Protein AF-A0A438DQT0-F1 (afdb_monomer)

Structure (mmCIF, N/CA/C/O backbone):
data_AF-A0A438DQT0-F1
#
_entry.id   AF-A0A438DQT0-F1
#
loop_
_atom_site.group_PDB
_atom_site.id
_atom_site.type_symbol
_atom_site.label_atom_id
_atom_site.label_alt_id
_atom_site.label_comp_id
_atom_site.label_asym_id
_atom_site.label_entity_id
_atom_site.label_seq_id
_atom_site.pdbx_PDB_ins_code
_atom_site.Cartn_x
_atom_site.Cartn_y
_atom_site.Cartn_z
_atom_site.occupancy
_atom_site.B_iso_or_equiv
_atom_site.auth_seq_id
_atom_site.auth_comp_id
_atom_site.auth_asym_id
_atom_site.auth_atom_id
_atom_site.pdbx_PDB_model_num
ATOM 1 N N . MET A 1 1 ? 10.610 -13.049 2.517 1.00 53.31 1 MET A N 1
ATOM 2 C CA . MET A 1 1 ? 9.800 -12.763 1.318 1.00 53.31 1 MET A CA 1
ATOM 3 C C . MET A 1 1 ? 10.410 -13.519 0.143 1.00 53.31 1 MET A C 1
ATOM 5 O O . MET A 1 1 ? 11.353 -13.028 -0.446 1.00 53.31 1 MET A O 1
ATOM 9 N N . GLU A 1 2 ? 9.960 -14.746 -0.145 1.00 58.09 2 GLU A N 1
ATOM 10 C CA . GLU A 1 2 ? 10.601 -15.596 -1.178 1.00 58.09 2 GLU A CA 1
ATOM 11 C C . GLU A 1 2 ? 9.616 -16.263 -2.155 1.00 58.09 2 GLU A C 1
ATOM 13 O O . GLU A 1 2 ? 9.996 -17.127 -2.935 1.00 58.09 2 GLU A O 1
ATOM 18 N N . ALA A 1 3 ? 8.347 -15.848 -2.182 1.00 57.12 3 ALA A N 1
ATOM 19 C CA . ALA A 1 3 ? 7.365 -16.434 -3.103 1.00 57.12 3 ALA A CA 1
ATOM 20 C C . ALA A 1 3 ? 7.338 -15.776 -4.501 1.00 57.12 3 ALA A C 1
ATOM 22 O O . ALA A 1 3 ? 6.662 -16.277 -5.393 1.00 57.12 3 ALA A O 1
ATOM 23 N N . ILE A 1 4 ? 8.052 -14.661 -4.704 1.00 56.78 4 ILE A N 1
ATOM 24 C CA . ILE A 1 4 ? 7.902 -13.807 -5.901 1.00 56.78 4 ILE A CA 1
ATOM 25 C C . ILE A 1 4 ? 9.009 -14.049 -6.947 1.00 56.78 4 ILE A C 1
ATOM 27 O O . ILE A 1 4 ? 8.833 -13.732 -8.118 1.00 56.78 4 ILE A O 1
ATOM 31 N N . ASN A 1 5 ? 10.119 -14.696 -6.578 1.00 56.25 5 ASN A N 1
ATOM 32 C CA . ASN A 1 5 ? 11.332 -14.756 -7.411 1.00 56.25 5 ASN A CA 1
ATOM 33 C C . ASN A 1 5 ? 11.537 -16.065 -8.202 1.00 56.25 5 ASN A C 1
ATOM 35 O O . ASN A 1 5 ? 12.664 -16.413 -8.539 1.00 56.25 5 ASN A O 1
ATOM 39 N N . ALA A 1 6 ? 10.476 -16.806 -8.537 1.00 60.00 6 ALA A N 1
ATOM 40 C CA . ALA A 1 6 ? 10.616 -18.108 -9.205 1.00 60.00 6 ALA A CA 1
ATOM 41 C C . ALA A 1 6 ? 10.740 -18.066 -10.749 1.00 60.00 6 ALA A C 1
ATOM 43 O O . ALA A 1 6 ? 10.801 -19.133 -11.360 1.00 60.00 6 ALA A O 1
ATOM 44 N N . CYS A 1 7 ? 10.779 -16.895 -11.409 1.00 54.94 7 CYS A N 1
ATOM 45 C CA . CYS A 1 7 ? 10.833 -16.830 -12.880 1.00 54.94 7 CYS A CA 1
ATOM 46 C C . CYS A 1 7 ? 11.930 -15.884 -13.416 1.00 54.94 7 CYS A C 1
ATOM 48 O O . CYS A 1 7 ? 11.895 -14.692 -13.116 1.00 54.94 7 CYS A O 1
ATOM 50 N N . PRO A 1 8 ? 12.880 -16.371 -14.243 1.00 64.06 8 PRO A N 1
ATOM 51 C CA . PRO A 1 8 ? 14.067 -15.597 -14.603 1.00 64.06 8 PRO A CA 1
ATOM 52 C C . PRO A 1 8 ? 13.885 -14.531 -15.704 1.00 64.06 8 PRO A C 1
ATOM 54 O O . PRO A 1 8 ? 14.781 -13.707 -15.836 1.00 64.06 8 PRO A O 1
ATOM 57 N N . HIS A 1 9 ? 12.788 -14.478 -16.485 1.00 60.06 9 HIS A N 1
ATOM 58 C CA . HIS A 1 9 ? 12.710 -13.549 -17.642 1.00 60.06 9 HIS A CA 1
ATOM 59 C C . HIS A 1 9 ? 11.324 -12.978 -18.022 1.00 60.06 9 HIS A C 1
ATOM 61 O O . HIS A 1 9 ? 11.105 -12.597 -19.172 1.00 60.06 9 HIS A O 1
ATOM 67 N N . HIS A 1 10 ? 10.392 -12.829 -17.080 1.00 57.12 10 HIS A N 1
ATOM 68 C CA . HIS A 1 10 ? 9.260 -11.911 -17.274 1.00 57.12 10 HIS A CA 1
ATOM 69 C C . HIS A 1 10 ? 8.772 -11.436 -15.908 1.00 57.12 10 HIS A C 1
ATOM 71 O O . HIS A 1 10 ? 7.917 -12.064 -15.289 1.00 57.12 10 HIS A O 1
ATOM 77 N N . GLY A 1 11 ? 9.409 -10.387 -15.384 1.00 58.16 11 GLY A N 1
ATOM 78 C CA . GLY A 1 11 ? 8.959 -9.768 -14.145 1.00 58.16 11 GLY A CA 1
ATOM 79 C C . GLY A 1 11 ? 7.520 -9.310 -14.337 1.00 58.16 11 GLY A C 1
ATOM 80 O O . GLY A 1 11 ? 7.233 -8.576 -15.282 1.00 58.16 11 GLY A O 1
A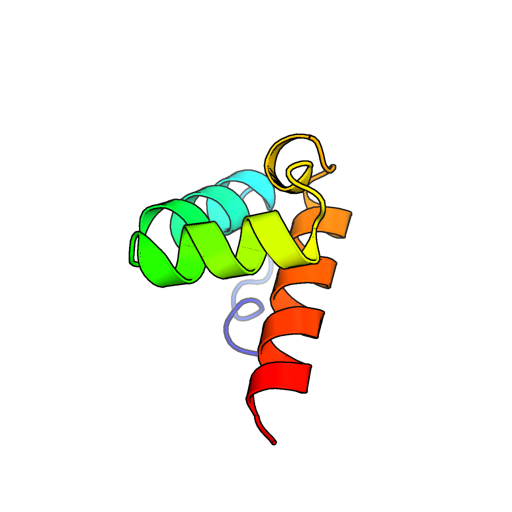TOM 81 N N . PHE A 1 12 ? 6.610 -9.773 -13.481 1.00 62.59 12 PHE A N 1
ATOM 82 C CA . PHE A 1 12 ? 5.333 -9.087 -13.348 1.00 62.59 12 PHE A CA 1
ATOM 83 C C . PHE A 1 12 ? 5.641 -7.635 -13.011 1.00 62.59 12 PHE A C 1
ATOM 85 O O . PHE A 1 12 ? 6.536 -7.372 -12.204 1.00 62.59 12 PHE A O 1
ATOM 92 N N . ASP A 1 13 ? 4.928 -6.711 -13.650 1.00 84.88 13 ASP A N 1
ATOM 93 C CA . ASP A 1 13 ? 5.020 -5.308 -13.286 1.00 84.88 13 ASP A CA 1
ATOM 94 C C . ASP A 1 13 ? 4.820 -5.202 -11.763 1.00 84.88 13 ASP A C 1
ATOM 96 O O . ASP A 1 13 ? 3.840 -5.721 -11.221 1.00 84.88 13 ASP A O 1
ATOM 100 N N . THR A 1 14 ? 5.791 -4.629 -11.049 1.00 84.19 14 THR A N 1
ATOM 101 C CA . THR A 1 14 ? 5.754 -4.560 -9.581 1.00 84.19 14 THR A CA 1
ATOM 102 C C . THR A 1 14 ? 4.464 -3.895 -9.103 1.00 84.19 14 THR A C 1
ATOM 104 O O . THR A 1 14 ? 3.898 -4.299 -8.089 1.00 84.19 14 THR A O 1
ATOM 107 N N . TRP A 1 15 ? 3.932 -2.944 -9.875 1.00 87.12 15 TRP A N 1
ATOM 108 C CA . TRP A 1 15 ? 2.656 -2.305 -9.588 1.00 87.12 15 TRP A CA 1
ATOM 109 C C . TRP A 1 15 ? 1.473 -3.258 -9.737 1.00 87.12 15 TRP A C 1
ATOM 111 O O . TRP A 1 15 ? 0.536 -3.196 -8.943 1.00 87.12 15 TRP A O 1
ATOM 121 N N . LEU A 1 16 ? 1.512 -4.172 -10.711 1.00 91.00 16 LEU A N 1
ATOM 122 C CA . LEU A 1 16 ? 0.500 -5.221 -10.852 1.00 91.00 16 LEU A CA 1
ATOM 123 C C . LEU A 1 16 ? 0.469 -6.126 -9.614 1.00 91.00 16 LEU A C 1
ATOM 125 O O . LEU A 1 16 ? -0.613 -6.454 -9.131 1.00 91.00 16 LEU A O 1
ATOM 129 N N . LEU A 1 17 ? 1.632 -6.496 -9.072 1.00 90.31 17 LEU A N 1
ATOM 130 C CA . LEU A 1 17 ? 1.708 -7.287 -7.840 1.00 90.31 17 LEU A CA 1
ATOM 131 C C . LEU A 1 17 ? 1.197 -6.505 -6.626 1.00 90.31 17 LEU A C 1
ATOM 133 O O . LEU A 1 17 ? 0.370 -7.026 -5.879 1.00 90.31 17 LEU A O 1
ATOM 137 N N . VAL A 1 18 ? 1.639 -5.256 -6.452 1.00 91.44 18 VAL A N 1
ATOM 138 C CA . VAL A 1 18 ? 1.170 -4.364 -5.378 1.00 91.44 18 VAL A CA 1
ATOM 139 C C . VAL A 1 18 ? -0.350 -4.203 -5.434 1.00 91.44 18 VAL A C 1
ATOM 141 O O . VAL A 1 18 ? -1.022 -4.383 -4.420 1.00 91.44 18 VAL A O 1
ATOM 144 N N . SER A 1 19 ? -0.900 -3.949 -6.624 1.00 91.94 19 SER A N 1
ATOM 145 C CA . SER A 1 19 ? -2.343 -3.799 -6.838 1.00 91.94 19 SER A CA 1
ATOM 146 C C . SER A 1 19 ? -3.091 -5.091 -6.526 1.00 91.94 19 SER A C 1
ATOM 148 O O . SER A 1 19 ? -4.098 -5.063 -5.828 1.00 91.94 19 SER A O 1
ATOM 150 N N . TYR A 1 20 ? -2.575 -6.240 -6.974 1.00 92.69 20 TYR A N 1
ATOM 151 C CA . TYR A 1 20 ? -3.183 -7.541 -6.703 1.00 92.69 20 TYR A CA 1
ATOM 152 C C . TYR A 1 20 ? -3.234 -7.856 -5.204 1.00 92.69 20 TYR A C 1
ATOM 154 O O . TYR A 1 20 ? -4.264 -8.304 -4.698 1.00 92.69 20 TYR A O 1
ATOM 162 N N . PHE A 1 21 ? -2.145 -7.593 -4.475 1.00 91.31 21 PHE A N 1
ATOM 163 C CA . PHE A 1 21 ? -2.132 -7.745 -3.023 1.00 91.31 21 PHE A CA 1
ATOM 164 C C . PHE A 1 21 ? -3.108 -6.790 -2.355 1.00 91.31 21 PHE A C 1
ATOM 166 O O . PHE A 1 21 ? -3.913 -7.247 -1.548 1.00 91.31 21 PHE A O 1
ATOM 173 N N . TYR A 1 22 ? -3.065 -5.501 -2.704 1.00 94.06 22 TYR A N 1
ATOM 174 C CA . TYR A 1 22 ? -3.983 -4.511 -2.156 1.00 94.06 22 TYR A CA 1
ATOM 175 C C . TYR A 1 22 ? -5.428 -4.950 -2.387 1.00 94.06 22 TYR A C 1
ATOM 177 O O . TYR A 1 22 ? -6.176 -5.089 -1.430 1.00 94.06 22 TYR A O 1
ATOM 185 N N . ASP A 1 23 ? -5.826 -5.282 -3.612 1.00 94.69 23 ASP A N 1
ATOM 186 C CA . ASP A 1 23 ? -7.196 -5.690 -3.934 1.00 94.69 23 ASP A CA 1
ATOM 187 C C . ASP A 1 23 ? -7.636 -7.000 -3.284 1.00 94.69 23 ASP A C 1
ATOM 189 O O . ASP A 1 23 ? -8.804 -7.124 -2.910 1.00 94.69 23 ASP A O 1
ATOM 193 N N . GLY A 1 24 ? -6.709 -7.935 -3.076 1.00 95.00 24 GLY A N 1
ATOM 194 C CA . GLY A 1 24 ? -6.959 -9.176 -2.346 1.00 95.00 24 GLY A CA 1
ATOM 195 C C . GLY A 1 24 ? -7.118 -9.006 -0.830 1.00 95.00 24 GLY A C 1
ATOM 196 O O . GLY A 1 24 ? -7.549 -9.945 -0.157 1.00 95.00 24 GLY A O 1
ATOM 197 N N . MET A 1 25 ? -6.785 -7.843 -0.262 1.00 94.94 25 MET A N 1
ATOM 198 C CA . MET A 1 25 ? -6.911 -7.590 1.174 1.00 94.94 25 MET A CA 1
ATOM 199 C C . MET A 1 25 ? -8.359 -7.357 1.610 1.00 94.94 25 MET A C 1
ATOM 201 O O . MET A 1 25 ? -9.162 -6.720 0.923 1.00 94.94 25 MET A O 1
ATOM 205 N N . SER A 1 26 ? -8.676 -7.788 2.836 1.00 96.56 26 SER A N 1
ATOM 206 C CA . SER A 1 26 ? -9.915 -7.383 3.499 1.00 96.56 26 SER A CA 1
ATOM 207 C C . SER A 1 26 ? -9.952 -5.864 3.698 1.00 96.56 26 SER A C 1
ATOM 209 O O . SER A 1 26 ? -8.917 -5.212 3.850 1.00 96.56 26 SER A O 1
ATOM 211 N N . SER A 1 27 ? -11.156 -5.292 3.797 1.00 96.38 27 SER A N 1
ATOM 212 C CA . SER A 1 27 ? -11.318 -3.862 4.099 1.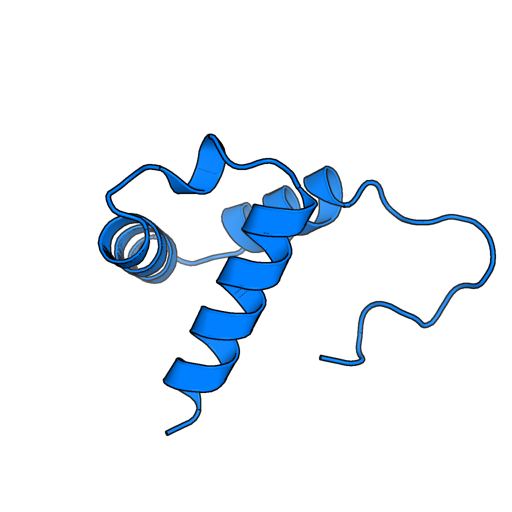00 96.38 27 SER A CA 1
ATOM 213 C C . SER A 1 27 ? -10.596 -3.445 5.385 1.00 96.38 27 SER A C 1
ATOM 215 O O . SER A 1 27 ? -10.075 -2.336 5.454 1.00 96.38 27 SER A O 1
ATOM 217 N N . SER A 1 28 ? -10.553 -4.319 6.394 1.00 95.56 28 SER A N 1
ATOM 218 C CA . SER A 1 28 ? -9.842 -4.059 7.648 1.00 95.56 28 SER A CA 1
ATOM 219 C C . SER A 1 28 ? -8.326 -4.001 7.457 1.00 95.56 28 SER A C 1
ATOM 221 O O . SER A 1 28 ? -7.675 -3.135 8.032 1.00 95.56 28 SER A O 1
ATOM 223 N N . MET A 1 29 ? -7.764 -4.877 6.621 1.00 94.12 29 MET A N 1
ATOM 224 C CA . MET A 1 29 ? -6.331 -4.884 6.332 1.00 94.12 29 MET A CA 1
ATOM 225 C C . MET A 1 29 ? -5.931 -3.673 5.486 1.00 94.12 29 MET A C 1
ATOM 227 O O . MET A 1 29 ? -4.933 -3.032 5.795 1.00 94.12 29 MET A O 1
ATOM 231 N N . LYS A 1 30 ? -6.753 -3.286 4.497 1.00 95.25 30 LYS A N 1
ATOM 232 C CA . LYS A 1 30 ? -6.563 -2.032 3.747 1.00 95.25 30 LYS A CA 1
ATOM 233 C C . LYS A 1 30 ? -6.556 -0.821 4.681 1.00 95.25 30 LYS A C 1
ATOM 235 O O . LYS A 1 30 ? -5.652 -0.003 4.611 1.00 95.25 30 LYS A O 1
ATOM 240 N N . GLN A 1 31 ? -7.519 -0.727 5.601 1.00 96.06 31 GLN A N 1
ATOM 241 C CA . GLN A 1 31 ? -7.563 0.370 6.575 1.00 96.06 31 GLN A CA 1
ATOM 242 C C . GLN A 1 31 ? -6.331 0.408 7.483 1.00 96.06 31 GLN A C 1
ATOM 244 O O . GLN A 1 31 ? -5.817 1.493 7.756 1.00 96.06 31 GLN A O 1
ATOM 249 N N . LEU A 1 32 ? -5.848 -0.750 7.942 1.00 94.62 32 LEU A N 1
ATOM 250 C CA . LEU A 1 32 ? -4.629 -0.828 8.746 1.00 94.62 32 LEU A CA 1
ATOM 251 C C . LEU A 1 32 ? -3.408 -0.364 7.944 1.00 94.62 32 LEU A C 1
ATOM 253 O O . LEU A 1 32 ? -2.654 0.480 8.424 1.00 94.62 32 LEU A O 1
ATOM 257 N N . LEU A 1 33 ? -3.259 -0.870 6.719 1.00 95.19 33 LEU A N 1
ATOM 258 C CA . LEU A 1 33 ? -2.182 -0.508 5.802 1.00 95.19 33 LEU A CA 1
ATOM 259 C C . LEU A 1 33 ? -2.149 1.005 5.552 1.00 95.19 33 LEU A C 1
ATOM 261 O O . LEU A 1 33 ? -1.111 1.636 5.740 1.00 95.19 33 LEU A O 1
ATOM 265 N N . GLU A 1 34 ? -3.295 1.596 5.206 1.00 95.94 34 GLU A N 1
ATOM 266 C CA . GLU A 1 34 ? -3.422 3.039 4.987 1.00 95.94 34 GLU A CA 1
ATOM 267 C C . GLU A 1 34 ? -3.134 3.824 6.268 1.00 95.94 34 GLU A C 1
ATOM 269 O O . GLU A 1 34 ? -2.409 4.810 6.231 1.00 95.94 34 GLU A O 1
ATOM 274 N N . THR A 1 35 ? -3.621 3.376 7.428 1.00 95.94 35 THR A N 1
ATOM 275 C CA . THR A 1 35 ? -3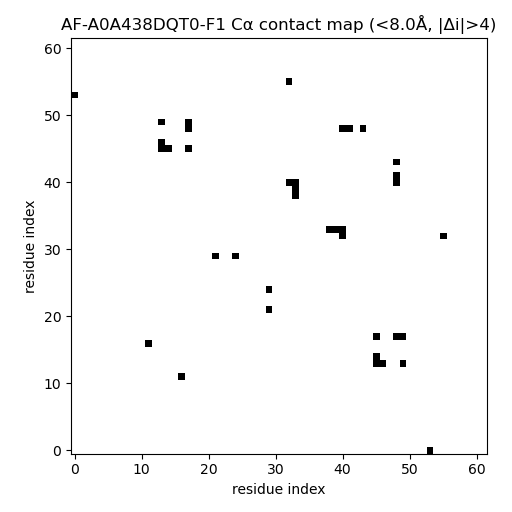.352 4.053 8.709 1.00 95.94 35 THR A CA 1
ATOM 276 C C . THR A 1 35 ? -1.857 4.086 9.021 1.00 95.94 35 THR A C 1
ATOM 278 O O . THR A 1 35 ? -1.331 5.130 9.400 1.00 95.94 35 THR A O 1
ATOM 281 N N . MET A 1 36 ? -1.154 2.967 8.827 1.00 94.44 36 MET A N 1
ATOM 282 C CA . MET A 1 36 ? 0.296 2.891 9.027 1.00 94.44 36 MET A CA 1
ATOM 283 C C . MET A 1 36 ? 1.065 3.738 8.008 1.00 94.44 36 MET A C 1
ATOM 285 O O . MET A 1 36 ? 2.137 4.252 8.318 1.00 94.44 36 MET A O 1
ATOM 289 N N . CYS A 1 37 ? 0.514 3.894 6.805 1.00 95.00 37 CYS A N 1
ATOM 290 C CA . CYS A 1 37 ? 1.098 4.683 5.729 1.00 95.00 37 CYS A CA 1
ATOM 291 C C . CYS A 1 37 ? 0.690 6.171 5.759 1.00 95.00 37 CYS A C 1
ATOM 293 O O . CYS A 1 37 ? 1.092 6.935 4.884 1.00 95.00 37 CYS A O 1
ATOM 295 N N . GLY A 1 38 ? -0.137 6.598 6.719 1.00 95.31 38 GLY A N 1
ATOM 296 C CA . GLY A 1 38 ? -0.683 7.959 6.750 1.00 95.31 38 GLY A CA 1
ATOM 297 C C . GLY A 1 38 ? -1.647 8.279 5.597 1.00 95.31 38 GLY A C 1
ATOM 298 O O . GLY A 1 38 ? -1.830 9.447 5.268 1.00 95.31 38 GLY A O 1
ATOM 299 N N . GLY A 1 39 ? -2.253 7.256 4.988 1.00 94.56 39 GLY A N 1
ATOM 300 C CA . GLY A 1 39 ? -3.186 7.350 3.861 1.00 94.56 39 GLY A CA 1
ATOM 301 C C . GLY A 1 39 ? -2.525 7.503 2.490 1.00 94.56 39 GLY A C 1
ATOM 302 O O . GLY A 1 39 ? -3.212 7.821 1.524 1.00 94.56 39 GLY A O 1
ATOM 303 N N . ASP A 1 40 ? -1.202 7.334 2.409 1.00 94.88 40 ASP A N 1
ATOM 304 C CA . ASP A 1 40 ? -0.414 7.614 1.204 1.00 94.88 40 ASP A CA 1
ATOM 305 C C . ASP A 1 40 ? 0.051 6.346 0.468 1.00 94.88 40 ASP A C 1
ATOM 307 O O . ASP A 1 40 ? 0.954 6.400 -0.364 1.00 94.88 40 ASP A O 1
ATOM 311 N N . PHE A 1 41 ? -0.520 5.174 0.772 1.00 94.50 41 PHE A N 1
ATOM 312 C CA . PHE A 1 41 ? 0.024 3.913 0.258 1.00 94.50 41 PHE A CA 1
ATOM 313 C C . PHE A 1 41 ? -0.018 3.851 -1.274 1.00 94.50 41 PHE A C 1
ATOM 315 O O . PHE A 1 41 ? 0.982 3.527 -1.912 1.00 94.50 41 PHE A O 1
ATOM 322 N N . MET A 1 42 ? -1.149 4.233 -1.870 1.00 90.94 42 MET A N 1
ATOM 323 C CA . MET A 1 42 ? -1.355 4.187 -3.323 1.00 90.94 42 MET A CA 1
ATOM 324 C C . MET A 1 42 ? -0.640 5.310 -4.094 1.00 90.94 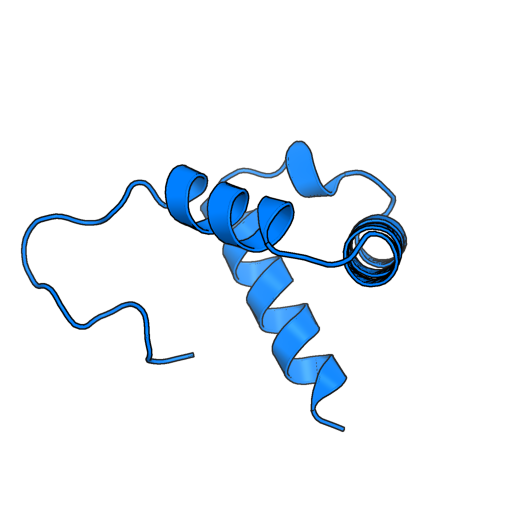42 MET A C 1
ATOM 326 O O . MET A 1 42 ? -0.627 5.279 -5.323 1.00 90.94 42 MET A O 1
ATOM 330 N N . SER A 1 43 ? -0.045 6.291 -3.410 1.00 93.00 43 SER A N 1
ATOM 331 C CA . SER A 1 43 ? 0.768 7.338 -4.049 1.00 93.00 43 SER A CA 1
ATOM 332 C C . SER A 1 43 ? 2.238 6.939 -4.199 1.00 93.00 43 SER A C 1
ATOM 334 O O . SER A 1 43 ? 2.990 7.615 -4.905 1.00 93.00 43 SER A O 1
ATOM 336 N N . LYS A 1 44 ? 2.667 5.873 -3.514 1.00 92.00 44 LYS A N 1
ATOM 337 C CA . LYS A 1 44 ? 4.048 5.390 -3.542 1.00 92.00 44 LYS A CA 1
ATOM 338 C C . LYS A 1 44 ? 4.415 4.851 -4.909 1.00 92.00 44 LYS A C 1
ATOM 340 O O . LYS A 1 44 ? 3.577 4.335 -5.648 1.00 92.00 44 LYS A O 1
ATOM 345 N N . ASN A 1 45 ? 5.704 4.912 -5.224 1.00 93.38 45 ASN A N 1
ATOM 346 C CA . ASN A 1 45 ? 6.198 4.151 -6.360 1.00 93.38 45 ASN A CA 1
ATOM 347 C C . ASN A 1 45 ? 6.124 2.634 -6.058 1.00 93.38 45 ASN A C 1
ATOM 349 O O . ASN A 1 45 ? 6.031 2.237 -4.891 1.00 93.38 45 ASN A O 1
ATOM 353 N N . PRO A 1 46 ? 6.154 1.770 -7.088 1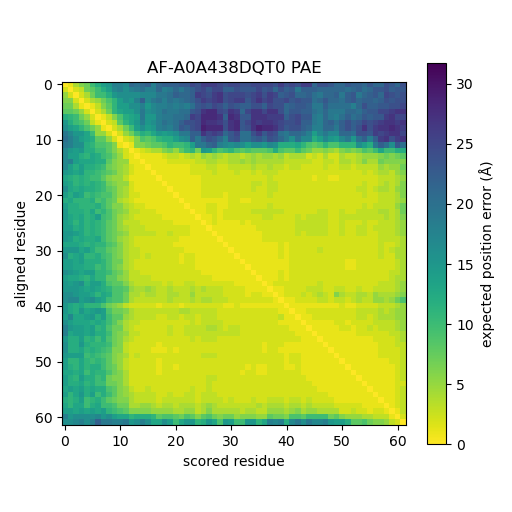.00 88.81 46 PRO A N 1
ATOM 354 C CA . PRO A 1 46 ? 5.952 0.336 -6.896 1.00 88.81 46 PRO A CA 1
ATOM 355 C C . PRO A 1 46 ? 6.960 -0.331 -5.953 1.00 88.81 46 PRO A C 1
ATOM 357 O O . PRO A 1 46 ? 6.592 -1.252 -5.231 1.00 88.81 46 PRO A O 1
ATOM 360 N N . GLU A 1 47 ? 8.213 0.124 -5.950 1.00 91.25 47 GLU A N 1
ATOM 361 C CA . GLU A 1 47 ? 9.271 -0.415 -5.088 1.00 91.25 47 GLU A CA 1
ATOM 362 C C . GLU A 1 47 ? 9.005 -0.055 -3.621 1.00 91.25 47 GLU A C 1
ATOM 364 O O . GLU A 1 47 ? 8.906 -0.943 -2.779 1.00 91.25 47 GLU A O 1
ATOM 369 N N . GLU A 1 48 ? 8.729 1.220 -3.335 1.00 94.25 48 GLU A N 1
ATOM 370 C CA . GLU A 1 48 ? 8.368 1.689 -1.993 1.00 94.25 48 GLU A CA 1
ATOM 371 C C . GLU A 1 48 ? 7.096 1.027 -1.449 1.00 94.25 48 GLU A C 1
ATOM 373 O O . GLU A 1 48 ? 7.009 0.723 -0.258 1.00 94.25 48 GLU A O 1
ATOM 378 N N . ALA A 1 49 ? 6.090 0.811 -2.301 1.00 94.81 49 ALA A N 1
ATOM 379 C CA . ALA A 1 49 ? 4.866 0.124 -1.905 1.00 94.81 49 ALA A CA 1
ATOM 380 C C . ALA A 1 49 ? 5.148 -1.341 -1.536 1.00 94.81 49 ALA A C 1
ATOM 382 O O . ALA A 1 49 ? 4.622 -1.848 -0.543 1.00 94.81 49 ALA A O 1
ATOM 383 N N . MET A 1 50 ? 6.010 -2.013 -2.301 1.00 94.00 50 MET A N 1
ATOM 384 C CA . MET A 1 50 ? 6.392 -3.397 -2.040 1.00 94.00 50 MET A CA 1
ATOM 385 C C . MET A 1 50 ? 7.257 -3.539 -0.777 1.00 94.00 50 MET A C 1
ATOM 387 O O . MET A 1 50 ? 7.032 -4.449 0.029 1.00 94.00 50 MET A O 1
ATOM 391 N N . ASP A 1 51 ? 8.191 -2.615 -0.559 1.00 94.69 51 ASP A N 1
ATOM 392 C CA . ASP A 1 51 ? 8.993 -2.536 0.664 1.00 94.69 51 ASP A CA 1
ATOM 393 C C . ASP A 1 51 ? 8.107 -2.289 1.886 1.00 94.69 51 ASP A C 1
ATOM 395 O O . ASP A 1 51 ? 8.253 -2.952 2.915 1.00 94.69 51 ASP A O 1
ATOM 399 N N . PHE A 1 52 ? 7.119 -1.401 1.765 1.00 95.12 52 PHE A N 1
ATOM 400 C CA . PHE A 1 52 ? 6.180 -1.133 2.848 1.00 95.12 52 PHE A CA 1
ATOM 401 C C . PHE A 1 52 ? 5.310 -2.351 3.183 1.00 95.12 52 PHE A C 1
ATOM 403 O O . PHE A 1 52 ? 5.141 -2.681 4.357 1.00 95.12 52 PHE A O 1
ATOM 410 N N . LEU A 1 53 ? 4.804 -3.071 2.175 1.00 94.00 53 LEU A N 1
ATOM 411 C CA . LEU A 1 53 ? 4.088 -4.336 2.382 1.00 94.00 53 LEU A CA 1
ATOM 412 C C . LEU A 1 53 ? 4.957 -5.374 3.103 1.00 94.00 53 LEU A C 1
ATOM 414 O O . LEU A 1 53 ? 4.465 -6.104 3.965 1.00 94.00 53 LEU A O 1
ATOM 418 N N . SER A 1 54 ? 6.247 -5.419 2.776 1.00 93.12 54 SER A N 1
ATOM 419 C CA . SER A 1 54 ? 7.215 -6.316 3.412 1.00 93.12 54 SER A CA 1
ATOM 420 C C . SER A 1 54 ? 7.440 -5.944 4.873 1.00 93.12 54 SER A C 1
ATOM 422 O O . SER A 1 54 ? 7.326 -6.808 5.739 1.00 93.12 54 SER A O 1
ATOM 424 N N . TYR A 1 55 ? 7.645 -4.657 5.157 1.00 93.81 55 TYR A N 1
ATOM 425 C CA . TYR A 1 55 ? 7.739 -4.130 6.517 1.00 93.81 55 TYR A CA 1
ATOM 426 C C . TYR A 1 55 ? 6.493 -4.470 7.346 1.00 93.81 55 TYR A C 1
ATOM 428 O O . TYR A 1 55 ? 6.612 -5.001 8.449 1.00 93.81 55 TYR A O 1
ATOM 436 N N . VAL A 1 56 ? 5.292 -4.239 6.802 1.00 91.75 56 VAL A N 1
ATOM 437 C CA . VAL A 1 56 ? 4.024 -4.577 7.469 1.00 91.75 56 VAL A CA 1
ATOM 438 C C . VAL A 1 56 ? 3.937 -6.077 7.748 1.00 91.75 56 VAL A C 1
ATOM 440 O O . VAL A 1 56 ? 3.534 -6.476 8.842 1.00 91.75 56 VAL A O 1
ATOM 443 N N . ALA A 1 57 ? 4.350 -6.920 6.800 1.00 91.00 57 ALA A N 1
ATOM 444 C CA . ALA A 1 57 ? 4.380 -8.364 6.993 1.00 91.00 57 ALA A CA 1
ATOM 445 C C . ALA A 1 57 ? 5.372 -8.785 8.088 1.00 91.00 57 ALA A C 1
ATOM 447 O O . ALA A 1 57 ? 5.065 -9.692 8.857 1.00 91.00 57 ALA A O 1
ATOM 448 N N . GLU A 1 58 ? 6.534 -8.140 8.190 1.00 92.69 58 GLU A N 1
ATOM 449 C CA . GLU A 1 58 ? 7.531 -8.413 9.229 1.00 92.69 58 GLU A CA 1
ATOM 450 C C . GLU A 1 58 ? 7.045 -8.009 10.621 1.00 92.69 58 GLU A C 1
ATOM 452 O O . GLU A 1 58 ? 7.074 -8.836 11.531 1.00 92.69 58 GLU A O 1
ATOM 457 N N . VAL A 1 59 ? 6.519 -6.792 10.789 1.00 88.94 59 VAL A N 1
ATOM 458 C CA . VAL A 1 59 ? 6.010 -6.333 12.096 1.00 88.94 59 VAL A CA 1
ATOM 459 C C . VAL A 1 59 ? 4.752 -7.081 12.537 1.00 88.94 59 VAL A C 1
ATOM 461 O O . VAL A 1 59 ? 4.494 -7.204 13.730 1.00 88.94 59 VAL A O 1
ATOM 464 N N . SER A 1 60 ? 3.983 -7.626 11.590 1.00 85.94 60 SER A N 1
ATOM 465 C CA . SER A 1 60 ? 2.791 -8.432 11.887 1.00 85.94 60 SER A CA 1
ATOM 466 C C . SER A 1 60 ? 3.115 -9.848 12.376 1.00 85.94 60 SER A C 1
ATOM 468 O O . SER A 1 60 ? 2.211 -10.546 12.834 1.00 85.94 60 SER A O 1
ATOM 470 N N . ARG A 1 61 ? 4.370 -10.308 12.266 1.00 84.88 61 ARG A N 1
ATOM 471 C CA . ARG A 1 61 ? 4.765 -11.671 12.669 1.00 84.88 61 ARG A CA 1
ATOM 472 C C . ARG A 1 61 ? 4.969 -11.840 14.176 1.00 84.88 61 ARG A C 1
ATOM 474 O O . ARG A 1 61 ? 4.924 -12.987 14.616 1.00 84.88 61 ARG A O 1
ATOM 481 N N . GLY A 1 62 ? 5.084 -10.740 14.930 1.00 57.41 62 GLY A N 1
ATOM 482 C CA . GLY A 1 62 ? 5.329 -10.754 16.377 1.00 57.41 62 GLY A CA 1
ATOM 483 C C . GLY A 1 62 ? 6.774 -11.067 16.735 1.00 57.41 62 GLY A C 1
ATOM 484 O O . GLY A 1 62 ? 7.310 -12.077 16.228 1.00 57.41 62 GLY A O 1
#

Organism: Vitis vinifera (NCBI:txid29760)

Sequence (62 aa):
MEAINACPHHGFDTWLLVSYFYDGMSSSMKQLLETMCGGDFMSKNPEEAMDFLSYVAEVSRG

Mean predicted aligned error: 6.97 Å

pLDDT: mean 85.52, std 14.43, range [53.31, 96.56]

Radius of gyration: 12.09 Å; Cα contacts (8 Å, |Δi|>4): 19; chains: 1; bounding box: 25×26×34 Å

Solvent-accessible surface area (backbone atoms only — not comparable to full-atom values): 3908 Å² total; per-residue (Å²): 142,79,88,82,77,86,62,99,86,70,78,72,55,56,50,58,53,50,50,52,54,56,70,72,43,52,73,68,54,47,52,50,53,26,62,77,47,75,68,45,53,88,76,46,55,46,66,60,41,48,52,48,54,50,51,54,56,57,69,70,66,116

Foldseek 3Di:
DPPQPPDDPDRDDLVVVLVVVLVPDDPVVVVVLCVVVVNCLVVDDSVVNVVSVVVVVVVVVD

Secondary structure (DSSP, 8-state):
--SS---SS-PPPHHHHHHHHHHHS-HHHHHHHHHHTTT-GGGS-HHHHHHHHHHHHHHTT-

=== Feature glossary ===
Key to the feature types in this record:

Secondary structure (8-state, DSSP). Secondary structure is the local, repeating backbone conformation. DSSP classifies it into eight states by reading the hydrogen-bond network: three helix types (H, G, I), two β types (E, B), two non-regular types (T, S), and unstructured coil (-).

Backbone torsions (φ/ψ). Backbone dihedral angles. Every residue except chain termini has a φ (preceding-C → N → Cα → C) and a ψ (N → Cα → C → next-N). They are reported in degrees following the IUPAC sign convention. Secondary structure is essentially a statement about which (φ, ψ) basin each residue occupies.

Predicted alig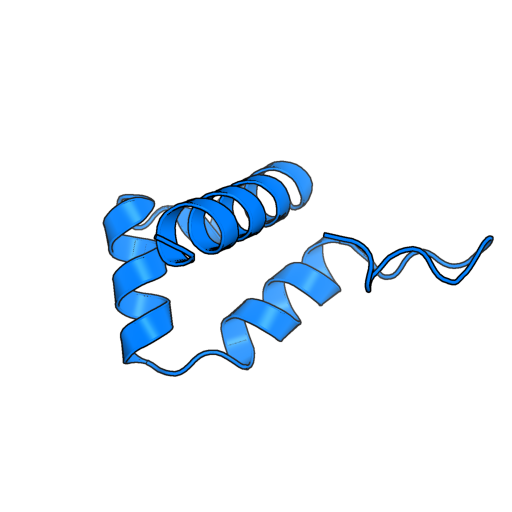ned error. Predicted Aligned Error (PAE) is an AlphaFold confidence matrix: entry (i, j) is the expected error in the position of residue j, in ångströms, when the prediction is superimposed on the true structure at residue i. Low PAE within a block of residues means that block is internally rigid and well-predicted; high PAE between two blocks means their relative placement is uncertain even if each block individually is confident.

B-factor. B-factor (Debye–Waller factor) reflects atomic displacement in the crystal lattice. It is an experimental observable (units Å²), not a prediction; low values mean the atom is pinned down, high values mean it moves or is heterogeneous across the crystal.

Secondary structure (3-state, P-SEA). Three-state secondary structure (P-SEA) collapses the eight DSSP classes into helix (a), strand (b), and coil (c). P-SEA assigns these from Cα geometry alone — distances and angles — without requiring backbone oxygens, so it works on any Cα trace.

Sequence. Primary structure: the covalent order of the twenty st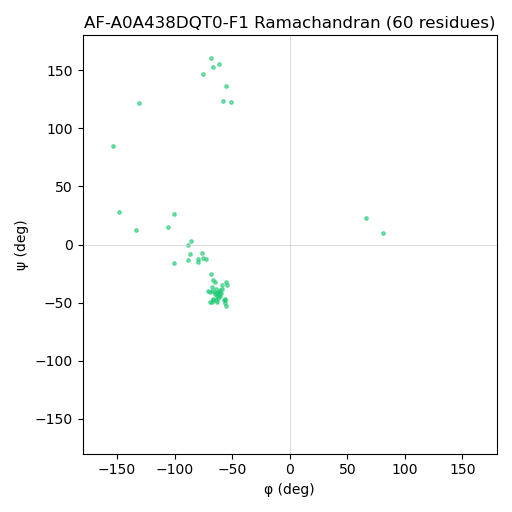andard amino acids along the backbone. Two proteins with the same sequence will (almost always) fold to the same structure; two with 30% identity often share a fold but not the details.

pLDDT. pLDDT is the predicted lDDT-Cα score: AlphaFold's confidence that the local environment of each residue (all inter-atomic distances within 15 Å) is correctly placed. It is a per-residue number between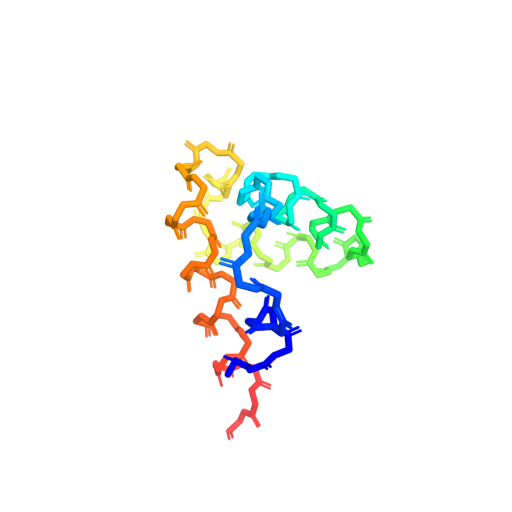 0 and 100, with higher meaning more reliable.

InterPro / GO / CATH / organism. Functional annotations link the protein to curated databases. InterPro entries identify conserved domains and families by matching the sequence against member-database signatures (Pfam, PROSITE, CDD, …). Gene Ontology (GO) terms describe molecular function, biological process, and cellular component in a controlled vocabulary. CATH places the structure in a hierarchical fold classification (Class/Architecture/Topology/Homologous-superfamily). The organism is the source species.

Contact-map, Ramachandran, and PAE plots. Three diagnostic plots accompany the record. The Cα contact map visualizes the tertiary structure as a 2D adjacency matrix (8 Å cutoff, sequence-local contacts suppressed). The Ramachandran plot shows the distribution of backbone (φ, ψ) torsions, with points in the α and β basins reflecting secondary structure content. The PAE plot shows AlphaFold's inter-residue confidence as a color matrix.

mmCIF coordinates. The mmCIF table is the protein's shape written out atom by atom. For each backbone N, Cα, C, and carbonyl O, it records an (x, y, z) coordinate triple in Å plus the residue type, chain letter, and residue number.

Radius of gyration, Cα contacts, bounding box. Three whole-structure scalars: the radius of gyration (RMS distance of Cα from centroid, in Å), the count of Cα–Cα contacts (pairs closer than 8 Å and separated by more than four residues in sequence — i.e. tertiary, not local, contacts), and the bounding-box dimensions. Together they distinguish compact globular folds from extended fibres or disordered chains.

Foldseek 3Di. The Foldseek 3Di string encodes local tertiary geometry as a 20-letter alphabet — one character per residue — derived from the relative positions of nearby Cα atoms. Unlike the amino-acid sequence, 3Di is a direct function of the 3D structure, so two proteins with the same fold have similar 3Di strings even at low sequence identity.

Rendered structure images. Six rendered views show the 3D structure from the faces of a cube — i.e. along ±x, ±y, ±z. Rendering representation is drawn randomly per protein from cartoon (secondary-structure ribbons), sticks (backbone bonds), or molecular surface; coloring is either N→C rainbow (blue at the N-terminus through red at the C-terminus) or one color per chain.

Nearest PDB structures. The Foldseek neighbor list gives the closest experimentally determined structures in the PDB, ranked by structural alignment. TM-score near 1 means near-identical fold; near 0.3 means only rough topology match. This is how one finds what a novel AlphaFold prediction most resembles in the solved-structure universe.

Solvent-accessible surface area. SASA measures how much of the protein is reachable by solvent. It is computed by rol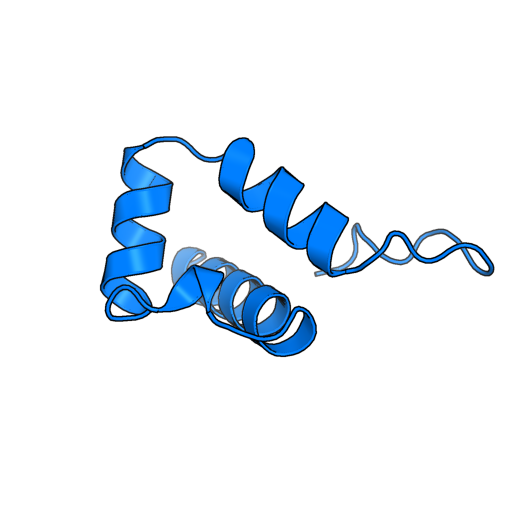ling a water-sized probe over the atomic surface and summing the exposed area (Å²). Per-residue SASA distinguishes core (buried, low SASA) from surface (exposed, high SASA) residues; total SASA is a whole-molecule size measure.